Protein AF-A0A838V1Z8-F1 (afdb_monomer_lite)

Foldseek 3Di:
DPDPPCQALQRVVVVVQVVCVVVVRRPDDPQEDRAAPPDPCRVVVCVVCLVVQHWYWYAYRVSDTDIDGSVPPDD

Secondary structure (DSSP, 8-state):
--------HHHHHHHHHHHHHHTT---SPTTPEEEETTSTTHHHHHHHHHHTT--EEEE-TTS-EEEE-GGGS--

pLDDT: mean 86.51, std 16.33, range [35.91, 97.12]

Structure (mmCIF, N/CA/C/O backbone):
data_AF-A0A838V1Z8-F1
#
_entry.id   AF-A0A838V1Z8-F1
#
loop_
_atom_site.group_PDB
_atom_site.id
_atom_site.type_symbol
_atom_site.label_atom_id
_atom_site.label_alt_id
_atom_site.label_comp_id
_atom_site.label_asym_id
_atom_site.label_entity_id
_atom_site.label_seq_id
_atom_site.pdbx_PDB_ins_code
_atom_site.Cartn_x
_atom_site.Cartn_y
_atom_site.Cartn_z
_atom_site.occupancy
_atom_site.B_iso_or_equiv
_atom_site.auth_seq_id
_atom_site.auth_comp_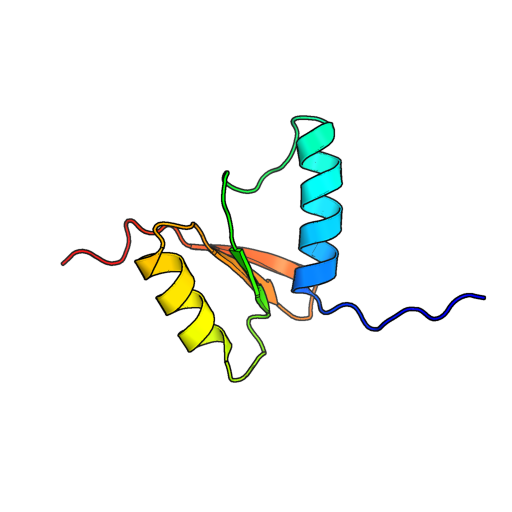id
_atom_site.auth_asym_id
_atom_site.auth_atom_id
_atom_site.pdbx_PDB_model_num
ATOM 1 N N . MET A 1 1 ? 24.498 10.374 -12.712 1.00 35.91 1 MET A N 1
ATOM 2 C CA . MET A 1 1 ? 23.203 9.672 -12.774 1.00 35.91 1 MET A CA 1
ATOM 3 C C . MET A 1 1 ? 23.186 8.644 -11.664 1.00 35.91 1 MET A C 1
ATOM 5 O O . MET A 1 1 ? 23.923 7.670 -11.749 1.00 35.91 1 MET A O 1
ATOM 9 N N . SER A 1 2 ? 22.453 8.920 -10.590 1.00 44.22 2 SER A N 1
ATOM 10 C CA . SER A 1 2 ? 22.257 7.974 -9.492 1.00 44.22 2 SER A CA 1
ATOM 11 C C . SER A 1 2 ? 21.370 6.837 -9.985 1.00 44.22 2 SER A C 1
ATOM 13 O O . SER A 1 2 ? 20.436 7.092 -10.739 1.00 44.22 2 SER A O 1
ATOM 15 N N . ALA A 1 3 ? 21.712 5.605 -9.617 1.00 43.44 3 ALA A N 1
ATOM 16 C CA . ALA A 1 3 ? 20.984 4.409 -10.002 1.00 43.44 3 ALA A CA 1
ATOM 17 C C . ALA A 1 3 ? 19.477 4.594 -9.771 1.00 43.44 3 ALA A C 1
ATOM 19 O O . ALA A 1 3 ? 19.061 4.885 -8.650 1.00 43.44 3 ALA A O 1
ATOM 20 N N . GLU A 1 4 ? 18.674 4.395 -10.816 1.00 50.03 4 GLU A N 1
ATOM 21 C CA . GLU A 1 4 ? 17.301 3.938 -10.640 1.00 50.03 4 GLU A CA 1
ATOM 22 C C . GLU A 1 4 ? 17.416 2.597 -9.914 1.00 50.03 4 GLU A C 1
ATOM 24 O O . GLU A 1 4 ? 17.651 1.548 -10.514 1.00 50.03 4 GLU A O 1
ATOM 29 N N . ILE A 1 5 ? 17.382 2.636 -8.582 1.00 52.81 5 ILE A N 1
ATOM 30 C CA . ILE A 1 5 ? 17.091 1.451 -7.791 1.00 52.81 5 ILE A CA 1
ATOM 31 C C . ILE A 1 5 ? 15.780 0.948 -8.386 1.00 52.81 5 ILE A C 1
ATOM 33 O O . ILE A 1 5 ? 14.832 1.723 -8.497 1.00 52.81 5 ILE A O 1
ATOM 37 N N . ASN A 1 6 ? 15.763 -0.295 -8.867 1.00 56.06 6 ASN A N 1
ATOM 38 C CA . ASN A 1 6 ? 14.564 -0.961 -9.366 1.00 56.06 6 ASN A CA 1
ATOM 39 C C . ASN A 1 6 ? 13.555 -1.090 -8.212 1.00 56.06 6 ASN A C 1
ATOM 41 O O . ASN A 1 6 ? 13.391 -2.164 -7.639 1.00 56.06 6 ASN A O 1
ATOM 45 N N . SER A 1 7 ? 12.933 0.020 -7.822 1.00 72.62 7 SER A N 1
ATOM 46 C CA . SER A 1 7 ? 11.856 0.068 -6.852 1.00 72.62 7 SER A CA 1
ATOM 47 C C . SER A 1 7 ? 10.710 -0.726 -7.450 1.00 72.62 7 SER A C 1
ATOM 49 O O . SER A 1 7 ? 10.345 -0.516 -8.614 1.00 72.62 7 SER A O 1
ATOM 51 N N . SER A 1 8 ? 10.190 -1.681 -6.686 1.00 87.62 8 SER A N 1
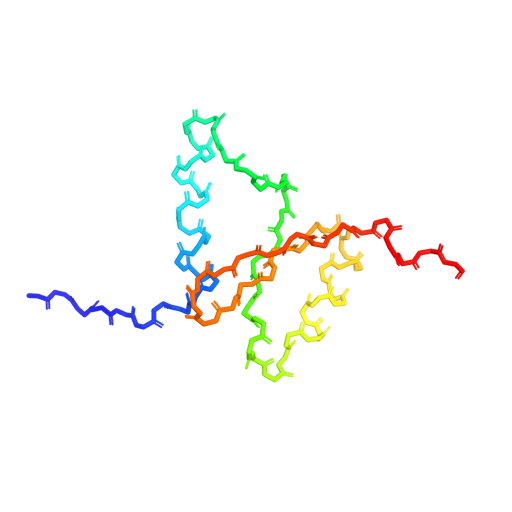ATOM 52 C CA . SER A 1 8 ? 9.088 -2.509 -7.151 1.00 87.62 8 SER A CA 1
ATOM 53 C C . SER A 1 8 ? 7.852 -1.647 -7.460 1.00 87.62 8 SER A C 1
ATOM 55 O O . SER A 1 8 ? 7.761 -0.516 -6.966 1.00 87.62 8 SER A O 1
ATOM 57 N N . PRO A 1 9 ? 6.914 -2.118 -8.301 1.00 93.69 9 PRO A N 1
ATOM 58 C CA . PRO A 1 9 ? 5.684 -1.382 -8.597 1.00 93.69 9 PRO A CA 1
ATOM 59 C C . PRO A 1 9 ? 4.984 -0.848 -7.336 1.00 93.69 9 PRO A C 1
ATOM 61 O O . PRO A 1 9 ? 4.640 0.332 -7.277 1.00 93.69 9 PRO A O 1
ATOM 64 N N . ALA A 1 10 ? 4.871 -1.666 -6.290 1.00 94.56 10 ALA A N 1
ATOM 65 C CA . ALA A 1 10 ? 4.302 -1.291 -5.001 1.00 94.56 10 ALA A CA 1
ATOM 66 C C . ALA A 1 10 ? 5.087 -0.183 -4.293 1.00 94.56 10 ALA A C 1
ATOM 68 O O . ALA A 1 10 ? 4.469 0.725 -3.743 1.00 94.56 10 ALA A O 1
ATOM 69 N N . ALA A 1 11 ? 6.423 -0.212 -4.335 1.00 93.00 11 ALA A N 1
ATOM 70 C CA . ALA A 1 11 ? 7.246 0.851 -3.759 1.00 93.00 11 ALA A CA 1
ATOM 71 C C . ALA A 1 11 ? 7.004 2.196 -4.462 1.00 93.00 11 ALA A C 1
ATOM 73 O O . ALA A 1 11 ? 6.835 3.210 -3.797 1.00 93.00 11 ALA A O 1
ATOM 74 N N . LYS A 1 12 ? 6.887 2.199 -5.797 1.00 93.75 12 LYS A N 1
ATOM 75 C CA . LYS A 1 12 ? 6.603 3.424 -6.565 1.00 93.75 12 LYS A CA 1
ATOM 76 C C . LYS A 1 12 ? 5.235 4.014 -6.228 1.00 93.75 12 LYS A C 1
ATOM 78 O O . LYS A 1 12 ? 5.117 5.216 -6.021 1.00 93.75 12 LYS A O 1
ATOM 83 N N . VAL A 1 13 ? 4.209 3.168 -6.154 1.00 95.06 13 VAL A N 1
ATOM 84 C CA . VAL A 1 13 ? 2.855 3.611 -5.792 1.00 95.06 13 VAL A CA 1
ATOM 85 C C . VAL A 1 13 ? 2.796 4.068 -4.332 1.00 95.06 13 VAL A C 1
ATOM 87 O O . VAL A 1 13 ? 2.073 5.010 -4.018 1.00 95.06 13 VAL A O 1
ATOM 90 N N . MET A 1 14 ? 3.566 3.443 -3.439 1.00 94.56 14 MET A N 1
ATOM 91 C CA . MET A 1 14 ? 3.689 3.880 -2.049 1.00 94.56 14 MET A CA 1
ATOM 92 C C . MET A 1 14 ? 4.347 5.261 -1.942 1.00 94.56 14 MET A C 1
ATOM 94 O O . MET A 1 14 ? 3.841 6.095 -1.195 1.00 94.56 14 MET A O 1
ATOM 98 N N . ASP A 1 15 ? 5.421 5.519 -2.690 1.00 94.44 15 ASP A N 1
ATOM 99 C CA . ASP A 1 15 ? 6.078 6.832 -2.719 1.00 94.44 15 ASP A CA 1
ATOM 100 C C . ASP A 1 15 ? 5.090 7.924 -3.173 1.00 94.44 15 ASP A C 1
ATOM 102 O O . ASP A 1 15 ? 4.916 8.931 -2.487 1.00 94.44 15 ASP A O 1
ATOM 106 N N . GLU A 1 16 ? 4.341 7.681 -4.254 1.00 94.06 16 GLU A N 1
ATOM 107 C CA . GLU A 1 16 ? 3.293 8.601 -4.722 1.00 94.06 16 GLU A CA 1
ATOM 108 C C . GLU A 1 16 ? 2.169 8.776 -3.683 1.00 94.06 16 GLU A C 1
ATOM 110 O O . GLU A 1 16 ? 1.676 9.883 -3.456 1.00 94.06 16 GLU A O 1
ATOM 115 N N . ALA A 1 17 ? 1.768 7.695 -3.009 1.00 94.56 17 ALA A N 1
ATOM 116 C CA . ALA A 1 17 ? 0.751 7.743 -1.966 1.00 94.56 17 ALA A CA 1
ATOM 117 C C . ALA A 1 17 ? 1.179 8.597 -0.764 1.00 94.56 17 ALA A C 1
ATOM 119 O O . ALA A 1 17 ? 0.321 9.239 -0.155 1.00 94.56 17 ALA A O 1
ATOM 120 N N . ILE A 1 18 ? 2.472 8.612 -0.421 1.00 94.56 18 ILE A N 1
ATOM 121 C CA . ILE A 1 18 ? 3.027 9.453 0.646 1.00 94.56 18 ILE A CA 1
ATOM 122 C C . ILE A 1 18 ? 2.930 10.927 0.256 1.00 94.56 18 ILE A C 1
ATOM 124 O O . ILE A 1 18 ? 2.399 11.719 1.037 1.00 94.56 18 ILE A O 1
ATOM 128 N N . ASP A 1 19 ? 3.367 11.286 -0.951 1.00 95.88 19 ASP A N 1
ATOM 129 C CA . ASP A 1 19 ? 3.290 12.665 -1.444 1.00 95.88 19 ASP A CA 1
ATOM 130 C C . ASP A 1 19 ? 1.836 13.160 -1.464 1.00 95.88 19 ASP A C 1
ATOM 132 O O . ASP A 1 19 ? 1.509 14.218 -0.918 1.00 95.88 19 ASP A O 1
ATOM 136 N N . LEU A 1 20 ? 0.920 12.341 -1.989 1.00 95.06 20 LEU A N 1
ATOM 137 C CA . LEU A 1 20 ? -0.506 12.661 -1.999 1.00 95.06 20 LEU A CA 1
ATOM 138 C C . LEU A 1 20 ? -1.103 12.731 -0.587 1.00 95.06 20 LEU A C 1
ATOM 140 O O . LEU A 1 20 ? -2.013 13.525 -0.356 1.00 95.06 20 LEU A O 1
ATOM 144 N N . ALA A 1 21 ? -0.634 11.924 0.367 1.00 94.00 21 ALA A N 1
ATOM 145 C CA . ALA A 1 21 ? -1.106 11.976 1.751 1.00 94.00 21 ALA A CA 1
ATOM 146 C C . ALA A 1 21 ? -0.669 13.271 2.447 1.00 94.00 21 ALA A C 1
ATOM 148 O O . ALA A 1 21 ? -1.475 13.876 3.154 1.00 94.00 21 ALA A O 1
ATOM 149 N N . ILE A 1 22 ? 0.557 13.741 2.191 1.00 95.00 22 ILE A N 1
ATOM 150 C CA . ILE A 1 22 ? 1.047 15.047 2.663 1.00 95.00 22 ILE A CA 1
ATOM 151 C C . ILE A 1 22 ? 0.166 16.180 2.118 1.00 95.00 22 ILE A C 1
ATOM 153 O O . ILE A 1 22 ? -0.161 17.114 2.849 1.00 95.00 22 ILE A O 1
ATOM 157 N N . GLU A 1 23 ? -0.281 16.077 0.864 1.00 96.19 23 GLU A N 1
ATOM 158 C CA . GLU A 1 23 ? -1.225 17.024 0.256 1.00 96.19 23 GLU A CA 1
ATOM 159 C C . GLU A 1 23 ? -2.687 16.847 0.716 1.00 96.19 23 GLU A C 1
ATOM 161 O O . GLU A 1 23 ? -3.548 17.643 0.337 1.00 96.19 23 GLU A O 1
ATOM 166 N N . GLY A 1 24 ? -3.007 15.813 1.503 1.00 93.75 24 GLY A N 1
ATOM 167 C CA . GLY A 1 24 ? -4.381 15.484 1.904 1.00 93.75 24 GLY A CA 1
ATOM 168 C C . GLY A 1 24 ? -5.259 14.956 0.760 1.00 93.75 24 GLY A C 1
ATOM 169 O O . GLY A 1 24 ? -6.480 15.104 0.790 1.00 93.75 24 GLY A O 1
ATOM 170 N N . ARG A 1 25 ? -4.643 14.377 -0.275 1.00 94.75 25 ARG A N 1
ATOM 171 C CA . ARG A 1 25 ? -5.268 13.944 -1.539 1.00 94.75 25 ARG A CA 1
ATOM 172 C C . ARG A 1 25 ? -5.0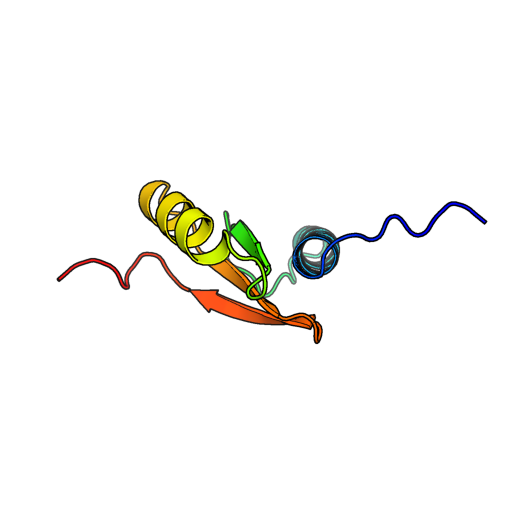61 12.463 -1.855 1.00 94.75 25 ARG A C 1
ATOM 174 O O . ARG A 1 25 ? -5.440 12.027 -2.942 1.00 94.75 25 ARG A O 1
ATOM 181 N N . SER A 1 26 ? -4.462 11.694 -0.945 1.00 93.88 26 SER A N 1
ATOM 182 C CA . SER A 1 26 ? -4.232 10.264 -1.168 1.00 93.88 26 SER A CA 1
ATOM 183 C C . SER A 1 26 ? -5.559 9.526 -1.386 1.00 93.88 26 SER A C 1
ATOM 185 O O . SER A 1 26 ? -6.475 9.660 -0.571 1.00 93.88 26 SER A O 1
ATOM 187 N N . PRO A 1 27 ? -5.689 8.738 -2.470 1.00 93.06 27 PRO A N 1
ATOM 188 C CA . PRO A 1 27 ? -6.883 7.937 -2.724 1.00 93.06 27 PRO A CA 1
ATOM 189 C C . PRO A 1 27 ? -6.903 6.643 -1.896 1.00 93.06 27 PRO A C 1
ATOM 191 O O . PRO A 1 27 ? -7.888 5.900 -1.936 1.00 93.06 27 PRO A O 1
ATOM 194 N N . TYR A 1 28 ? -5.813 6.335 -1.188 1.00 94.81 28 TYR A N 1
ATOM 195 C CA . TYR A 1 28 ? -5.632 5.071 -0.490 1.00 94.81 28 TYR A CA 1
ATOM 196 C C . TYR A 1 28 ? -6.090 5.154 0.971 1.00 94.81 28 TYR A C 1
ATOM 198 O O . TYR A 1 28 ? -5.973 6.207 1.596 1.00 94.81 28 TYR A O 1
ATOM 206 N N . PRO A 1 29 ? -6.606 4.049 1.542 1.00 92.38 29 PRO A N 1
ATOM 207 C CA . PRO A 1 29 ? -6.990 4.019 2.945 1.00 92.38 29 PRO A CA 1
ATOM 208 C C . PRO A 1 29 ? -5.809 4.272 3.882 1.00 92.38 29 PRO A C 1
ATOM 210 O O . PRO A 1 29 ? -4.679 3.856 3.621 1.00 92.38 29 PRO A O 1
ATOM 213 N N . GLU A 1 30 ? -6.116 4.847 5.040 1.00 89.62 30 GLU A N 1
ATOM 214 C CA . GLU A 1 30 ? -5.186 4.900 6.161 1.00 89.62 30 GLU A CA 1
ATOM 215 C C . 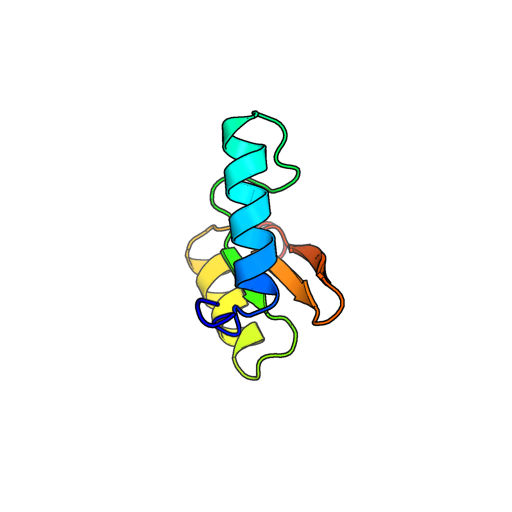GLU A 1 30 ? -4.705 3.495 6.551 1.00 89.62 30 GLU A C 1
ATOM 217 O O . GLU A 1 30 ? -5.469 2.524 6.536 1.00 89.62 30 GLU A O 1
ATOM 222 N N . LYS A 1 31 ? -3.428 3.399 6.941 1.00 90.44 31 LYS A N 1
ATOM 223 C CA . LYS A 1 31 ? -2.764 2.145 7.350 1.00 90.44 31 LYS A CA 1
ATOM 224 C C . LYS A 1 31 ? -2.788 1.039 6.283 1.00 90.44 31 LYS A C 1
ATOM 226 O O . LYS A 1 31 ? -2.793 -0.144 6.627 1.00 90.44 31 LYS A O 1
ATOM 231 N N . ALA A 1 32 ? -2.800 1.401 5.003 1.00 94.81 32 ALA A N 1
ATOM 232 C CA . ALA A 1 32 ? -2.736 0.425 3.926 1.00 94.81 32 ALA A CA 1
ATOM 233 C C . ALA A 1 32 ? -1.339 -0.210 3.766 1.00 94.81 32 ALA A C 1
ATOM 235 O O . ALA A 1 32 ? -0.312 0.438 3.963 1.00 94.81 32 ALA A O 1
ATOM 236 N N . ALA A 1 33 ? -1.308 -1.486 3.379 1.00 95.81 33 ALA A N 1
ATOM 237 C CA . ALA A 1 33 ? -0.117 -2.204 2.939 1.00 95.81 33 ALA A CA 1
ATOM 238 C C . ALA A 1 33 ? -0.070 -2.239 1.405 1.00 95.81 33 ALA A C 1
ATOM 240 O O . ALA A 1 33 ? -1.013 -2.726 0.785 1.00 95.81 33 ALA A O 1
ATOM 241 N N . PHE A 1 34 ? 1.014 -1.755 0.797 1.00 96.50 34 PHE A N 1
ATOM 242 C CA . PHE A 1 34 ? 1.226 -1.836 -0.651 1.00 96.50 34 PHE A CA 1
ATOM 243 C C . PHE A 1 34 ? 1.953 -3.141 -0.982 1.00 96.50 34 PHE A C 1
ATOM 245 O O . PHE A 1 34 ? 3.019 -3.407 -0.429 1.00 96.50 34 PHE A O 1
ATOM 252 N N . ILE A 1 35 ? 1.358 -3.973 -1.838 1.00 96.12 35 ILE A N 1
ATOM 253 C CA . ILE A 1 35 ? 1.839 -5.328 -2.141 1.00 96.12 35 ILE A CA 1
ATOM 254 C C . ILE A 1 35 ? 1.907 -5.508 -3.654 1.00 96.12 35 ILE A C 1
ATOM 256 O O . ILE A 1 35 ? 0.922 -5.277 -4.354 1.00 96.12 35 ILE A O 1
ATOM 260 N N . ASP A 1 36 ? 3.050 -5.976 -4.150 1.00 95.62 36 ASP A N 1
ATOM 261 C CA . ASP A 1 36 ? 3.202 -6.362 -5.550 1.00 95.62 36 ASP A CA 1
ATOM 262 C C . ASP A 1 36 ? 2.396 -7.631 -5.844 1.00 95.62 36 ASP A C 1
ATOM 264 O O . ASP A 1 36 ? 2.702 -8.713 -5.329 1.00 95.62 36 ASP A O 1
ATOM 268 N N . ALA A 1 37 ? 1.387 -7.501 -6.703 1.00 94.06 37 ALA A N 1
ATOM 269 C CA . ALA A 1 37 ? 0.466 -8.578 -7.055 1.00 94.06 37 ALA A CA 1
ATOM 270 C C . ALA A 1 37 ? 1.160 -9.741 -7.783 1.00 94.06 37 ALA A C 1
ATOM 272 O O . ALA A 1 37 ? 0.734 -10.886 -7.662 1.00 94.06 37 ALA A O 1
ATOM 273 N N . ASP A 1 38 ? 2.246 -9.447 -8.500 1.00 90.69 38 ASP A N 1
ATOM 274 C CA . ASP A 1 38 ? 2.966 -10.406 -9.343 1.00 90.69 38 ASP A CA 1
ATOM 275 C C . ASP A 1 38 ? 4.078 -11.165 -8.592 1.00 90.69 38 ASP A C 1
ATOM 277 O O . ASP A 1 38 ? 4.827 -11.943 -9.188 1.00 90.69 38 ASP A O 1
ATOM 281 N N . THR A 1 39 ? 4.210 -10.959 -7.276 1.00 89.94 39 THR A N 1
ATOM 282 C CA . THR A 1 39 ? 5.203 -11.677 -6.464 1.00 89.94 39 THR A CA 1
ATOM 283 C C . THR A 1 39 ? 4.676 -13.033 -5.984 1.00 89.94 39 THR A C 1
ATOM 285 O O . THR A 1 39 ? 3.516 -13.139 -5.579 1.00 89.94 39 THR A O 1
ATOM 288 N N . PRO A 1 40 ? 5.523 -14.081 -5.925 1.00 92.38 40 PRO A N 1
ATOM 289 C CA . PRO A 1 40 ? 5.130 -15.382 -5.372 1.00 92.38 40 PRO A CA 1
ATOM 290 C C . PRO A 1 40 ? 4.609 -15.322 -3.926 1.00 92.38 40 PRO A C 1
ATOM 292 O O . PRO A 1 40 ? 3.889 -16.214 -3.485 1.00 92.38 40 PRO A O 1
ATOM 295 N N . GLN A 1 41 ? 4.990 -14.286 -3.177 1.00 93.12 41 GLN A N 1
ATOM 296 C CA . GLN A 1 41 ? 4.647 -14.080 -1.774 1.00 93.12 41 GLN A CA 1
ATOM 297 C C . GLN A 1 41 ? 3.380 -13.235 -1.573 1.00 93.12 41 GLN A C 1
ATOM 299 O O . GLN A 1 41 ? 2.939 -13.105 -0.432 1.00 93.12 41 GLN A O 1
ATOM 304 N N . ALA A 1 42 ? 2.763 -12.702 -2.636 1.00 93.19 42 ALA A N 1
ATOM 305 C CA . ALA A 1 42 ? 1.636 -11.771 -2.532 1.00 93.19 42 ALA A CA 1
ATOM 306 C C . ALA A 1 42 ? 0.505 -12.300 -1.634 1.00 93.19 42 ALA A C 1
ATOM 308 O O . ALA A 1 42 ? 0.014 -11.581 -0.770 1.00 93.19 42 ALA A O 1
ATOM 309 N N . GLY A 1 43 ? 0.141 -13.580 -1.768 1.00 93.81 43 GLY A N 1
ATOM 310 C CA . GLY A 1 43 ? -0.889 -14.206 -0.931 1.00 93.81 43 GLY A CA 1
ATOM 311 C C . GLY A 1 43 ? -0.559 -14.201 0.567 1.00 93.81 43 GLY A C 1
ATOM 312 O O . GLY A 1 43 ? -1.429 -13.914 1.386 1.00 93.81 43 GLY A O 1
ATOM 313 N N . HIS A 1 44 ? 0.700 -14.467 0.926 1.00 95.38 44 HIS A N 1
ATOM 314 C CA . HIS A 1 44 ? 1.156 -14.437 2.318 1.00 95.38 44 HIS A CA 1
ATOM 315 C C . HIS A 1 44 ? 1.121 -13.014 2.886 1.00 95.38 44 HIS A C 1
ATOM 317 O O . HIS A 1 44 ? 0.653 -12.800 4.002 1.00 95.38 44 HIS A O 1
ATOM 323 N N . GLU A 1 45 ? 1.563 -12.031 2.102 1.00 95.06 45 GLU A N 1
ATOM 324 C CA . GLU A 1 45 ? 1.549 -10.627 2.517 1.00 95.06 45 GLU A CA 1
ATOM 325 C C . GLU A 1 45 ? 0.117 -10.083 2.664 1.00 95.06 45 GLU A C 1
ATOM 327 O O . GLU A 1 45 ? -0.154 -9.332 3.602 1.00 95.06 45 GLU A O 1
ATOM 332 N N . ILE A 1 46 ? -0.821 -10.503 1.801 1.00 94.31 46 ILE A N 1
ATOM 333 C CA . ILE A 1 46 ? -2.250 -10.166 1.931 1.00 94.31 46 ILE A CA 1
ATOM 334 C C . ILE A 1 46 ? -2.808 -10.719 3.244 1.00 94.31 46 ILE A C 1
ATOM 336 O O . ILE A 1 46 ? -3.437 -9.973 3.993 1.00 94.31 46 ILE A O 1
ATOM 340 N N . GLN A 1 47 ? -2.571 -12.005 3.534 1.00 93.88 47 GLN A N 1
ATOM 341 C CA . GLN A 1 47 ? -3.053 -12.636 4.766 1.00 93.88 47 GLN A CA 1
ATOM 342 C C . GLN A 1 47 ? -2.504 -11.915 5.997 1.00 93.88 47 GLN A C 1
ATOM 344 O O . GLN A 1 47 ? -3.262 -11.539 6.885 1.00 93.88 47 GLN A O 1
ATOM 349 N N . ARG A 1 48 ? -1.197 -11.643 6.011 1.00 94.06 48 ARG A N 1
ATOM 350 C CA . ARG A 1 48 ? -0.548 -10.910 7.096 1.00 94.06 48 ARG A CA 1
ATOM 351 C C . ARG A 1 48 ? -1.157 -9.520 7.297 1.00 94.06 48 ARG A C 1
ATOM 353 O O . ARG A 1 48 ? -1.391 -9.111 8.429 1.00 94.06 48 ARG A O 1
ATOM 360 N N . ALA A 1 49 ? -1.406 -8.780 6.218 1.00 94.00 49 ALA A N 1
ATOM 361 C CA . ALA A 1 49 ? -2.039 -7.468 6.309 1.00 94.00 49 ALA A CA 1
ATOM 362 C C . ALA A 1 49 ? -3.466 -7.562 6.875 1.00 94.00 49 ALA A C 1
ATOM 364 O O . ALA A 1 49 ? -3.832 -6.743 7.718 1.00 94.00 49 ALA A O 1
ATOM 365 N N . ALA A 1 50 ? -4.238 -8.574 6.473 1.00 91.25 50 ALA A N 1
ATOM 366 C CA . ALA A 1 50 ? -5.576 -8.821 7.002 1.00 91.25 50 ALA A CA 1
ATOM 367 C C . ALA A 1 50 ? -5.555 -9.167 8.502 1.00 91.25 50 ALA A C 1
ATOM 369 O O . ALA A 1 50 ? -6.313 -8.569 9.266 1.00 91.25 50 ALA A O 1
ATOM 370 N N . ASP A 1 51 ? -4.646 -10.045 8.938 1.00 92.44 51 ASP A N 1
ATOM 371 C CA . ASP A 1 51 ? -4.462 -10.415 10.352 1.00 92.44 51 ASP A CA 1
ATOM 372 C C . ASP A 1 51 ? -4.084 -9.201 11.220 1.00 92.44 51 ASP A C 1
ATOM 374 O O . ASP A 1 51 ? -4.469 -9.099 12.385 1.00 92.44 51 ASP A O 1
ATOM 378 N N . GLU A 1 52 ? -3.359 -8.242 10.641 1.00 93.06 52 GLU A N 1
ATOM 379 C CA . GLU A 1 52 ? -2.979 -6.980 11.281 1.00 93.06 52 GLU A CA 1
ATOM 380 C C . GLU A 1 52 ? -4.061 -5.881 11.162 1.00 93.06 52 GLU A C 1
ATOM 382 O O . GLU A 1 52 ? -3.854 -4.751 11.614 1.00 93.06 52 GLU A O 1
ATOM 387 N N . GLY A 1 53 ? -5.216 -6.179 10.555 1.00 91.75 53 GLY A N 1
ATOM 388 C CA . GLY A 1 53 ? -6.320 -5.232 10.369 1.00 91.75 53 GLY A CA 1
ATOM 389 C C . GLY A 1 53 ? -6.013 -4.096 9.387 1.00 91.75 53 GLY A C 1
ATOM 390 O O . GLY A 1 53 ? -6.617 -3.024 9.467 1.00 91.75 53 GLY A O 1
ATOM 391 N N . ARG A 1 54 ? -5.057 -4.298 8.475 1.00 94.56 54 ARG A N 1
ATOM 392 C CA . ARG A 1 54 ? -4.654 -3.329 7.450 1.00 94.56 54 ARG A CA 1
ATOM 393 C C . ARG A 1 54 ? -5.465 -3.526 6.170 1.00 94.56 54 ARG A C 1
ATOM 395 O O . ARG A 1 54 ? -5.775 -4.645 5.773 1.00 94.56 54 ARG A O 1
ATOM 402 N N . SER A 1 55 ? -5.785 -2.423 5.492 1.00 94.94 55 SER A N 1
ATOM 403 C CA . SER A 1 55 ? -6.227 -2.502 4.091 1.00 94.94 55 SER A CA 1
ATOM 404 C C . SER A 1 55 ? -5.042 -2.885 3.208 1.00 94.94 55 SER A C 1
ATOM 406 O O . SER A 1 55 ? -3.902 -2.558 3.530 1.00 94.94 55 SER A O 1
ATOM 408 N N . VAL A 1 56 ? -5.290 -3.539 2.080 1.00 96.31 56 VAL A N 1
ATOM 409 C CA . VAL A 1 56 ? -4.245 -3.877 1.107 1.00 96.31 56 VAL A CA 1
ATOM 410 C C . VAL A 1 56 ? -4.446 -3.059 -0.157 1.00 96.31 56 VAL A C 1
ATOM 412 O O . VAL A 1 56 ? -5.556 -2.983 -0.674 1.00 96.31 56 VAL A O 1
ATOM 415 N N . VAL A 1 57 ? -3.368 -2.487 -0.679 1.00 97.12 57 VAL A N 1
ATOM 416 C CA . VAL A 1 57 ? -3.283 -1.949 -2.035 1.00 97.12 57 VAL A CA 1
ATOM 417 C C . VAL A 1 57 ? -2.443 -2.926 -2.854 1.00 97.12 57 VAL A C 1
ATOM 419 O O . VAL A 1 57 ? -1.223 -2.970 -2.725 1.00 97.12 57 VAL A O 1
ATOM 422 N N . LEU A 1 58 ? -3.106 -3.742 -3.672 1.00 96.31 58 LEU A N 1
ATOM 423 C CA . LEU A 1 58 ? -2.442 -4.626 -4.626 1.00 96.31 58 LEU A CA 1
ATOM 424 C C . LEU A 1 58 ? -2.030 -3.828 -5.850 1.00 96.31 58 LEU A C 1
ATOM 426 O O . LEU A 1 58 ? -2.889 -3.217 -6.485 1.00 96.31 58 LEU A O 1
ATOM 430 N N . VAL A 1 59 ? -0.747 -3.871 -6.186 1.00 96.81 59 VAL A N 1
ATOM 431 C CA . VAL A 1 59 ? -0.159 -3.134 -7.303 1.00 96.81 59 VAL A CA 1
ATOM 432 C C . VAL A 1 59 ? 0.352 -4.123 -8.341 1.00 96.81 59 VAL A C 1
ATOM 434 O O . VAL A 1 59 ? 1.165 -4.992 -8.030 1.00 96.81 59 VAL A O 1
ATOM 437 N N . ALA A 1 60 ? -0.150 -4.018 -9.567 1.00 94.25 60 ALA A N 1
ATOM 438 C CA . ALA A 1 60 ? 0.314 -4.818 -10.695 1.00 94.25 60 ALA A CA 1
ATOM 439 C C . ALA A 1 60 ? 1.541 -4.178 -11.363 1.00 94.25 60 ALA A C 1
ATOM 441 O O . ALA A 1 60 ? 1.808 -2.984 -11.205 1.00 94.25 60 ALA A O 1
ATOM 442 N N . ALA A 1 61 ? 2.273 -4.955 -12.163 1.00 91.31 61 ALA A N 1
ATOM 443 C CA . ALA A 1 61 ? 3.440 -4.472 -12.903 1.00 91.31 61 ALA A CA 1
ATOM 444 C C . ALA A 1 61 ? 3.156 -3.292 -13.856 1.00 91.31 61 ALA A C 1
ATOM 446 O O . ALA A 1 61 ? 4.073 -2.533 -14.168 1.00 91.31 61 ALA A O 1
ATOM 447 N N . ASP A 1 62 ? 1.909 -3.116 -14.305 1.00 89.75 62 ASP A N 1
ATOM 448 C CA . ASP A 1 62 ? 1.479 -1.979 -15.135 1.00 89.75 62 ASP A CA 1
ATOM 449 C C . ASP A 1 62 ? 1.203 -0.692 -14.331 1.00 89.75 62 ASP A C 1
ATOM 451 O O . ASP A 1 62 ? 0.851 0.335 -14.911 1.00 89.75 62 ASP A O 1
ATOM 455 N N . GLY A 1 63 ? 1.374 -0.737 -13.005 1.00 87.75 63 GLY A N 1
ATOM 456 C CA . GLY A 1 63 ? 1.109 0.368 -12.087 1.00 87.75 63 GLY A CA 1
ATOM 457 C C . GLY A 1 63 ? -0.354 0.488 -11.661 1.00 87.75 63 GLY A C 1
ATOM 458 O O . GLY A 1 63 ? -0.681 1.368 -10.866 1.00 87.75 63 GLY A O 1
ATOM 459 N N . SER A 1 64 ? -1.249 -0.381 -12.142 1.00 92.25 64 SER A N 1
ATOM 460 C CA . SER A 1 64 ? -2.636 -0.389 -11.681 1.00 92.25 64 SER A CA 1
ATOM 461 C C . SER A 1 64 ? -2.734 -0.873 -10.233 1.00 92.25 64 SER A C 1
ATOM 463 O O . SER A 1 64 ? -2.059 -1.817 -9.820 1.00 92.25 64 SER A O 1
ATOM 465 N N . ALA A 1 65 ? -3.599 -0.215 -9.458 1.00 95.00 65 ALA A N 1
ATOM 466 C CA . ALA A 1 65 ? -3.787 -0.491 -8.039 1.00 95.00 65 ALA A CA 1
ATOM 467 C C . ALA A 1 65 ? -5.227 -0.931 -7.727 1.00 95.00 65 ALA A C 1
ATOM 469 O O . ALA A 1 65 ? -6.196 -0.388 -8.264 1.00 95.00 65 ALA A O 1
ATOM 470 N N . ARG A 1 66 ? -5.384 -1.906 -6.826 1.00 94.81 66 ARG A N 1
ATOM 471 C CA . ARG A 1 66 ? -6.681 -2.364 -6.301 1.00 94.81 66 ARG A CA 1
ATOM 472 C C . ARG A 1 66 ? -6.671 -2.397 -4.783 1.00 94.81 66 ARG A C 1
ATOM 474 O O . ARG A 1 66 ? -5.751 -2.938 -4.182 1.00 94.81 66 ARG A O 1
ATOM 481 N N . VAL A 1 67 ? -7.728 -1.874 -4.167 1.00 95.06 67 VAL A N 1
ATOM 482 C CA . VAL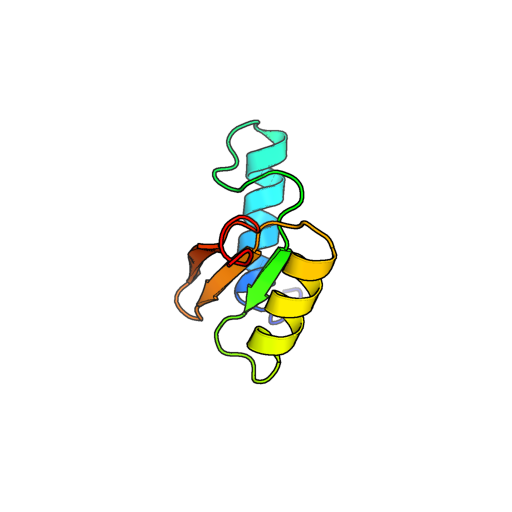 A 1 67 ? -7.875 -1.863 -2.707 1.00 95.06 67 VAL A CA 1
ATOM 483 C C . VAL A 1 67 ? -8.680 -3.078 -2.249 1.00 95.06 67 VAL A C 1
ATOM 485 O O . VAL A 1 67 ? -9.825 -3.253 -2.666 1.00 95.06 67 VAL A O 1
ATOM 488 N N . LEU A 1 68 ? -8.109 -3.879 -1.352 1.00 91.69 68 LEU A N 1
ATOM 489 C CA . LEU A 1 68 ? -8.816 -4.901 -0.585 1.00 91.69 68 LEU A CA 1
ATOM 490 C C . LEU A 1 68 ? -9.010 -4.399 0.847 1.00 91.69 68 LEU A C 1
ATOM 492 O O . LEU A 1 68 ? -8.060 -3.954 1.493 1.00 91.69 68 LEU A O 1
ATOM 496 N N . ARG A 1 69 ? -10.245 -4.461 1.347 1.00 85.75 69 ARG A N 1
ATOM 497 C CA . ARG A 1 69 ? -10.571 -4.079 2.727 1.00 85.75 69 ARG A CA 1
ATOM 498 C C . ARG A 1 69 ? -10.639 -5.322 3.621 1.00 85.75 69 ARG A C 1
ATOM 500 O O . ARG A 1 69 ? -11.118 -6.355 3.153 1.00 85.75 69 ARG A O 1
ATOM 507 N N . PRO A 1 70 ? -10.236 -5.218 4.899 1.00 72.50 70 PRO A N 1
ATOM 508 C CA . PRO A 1 70 ? -10.217 -6.350 5.833 1.00 72.50 70 PRO A CA 1
ATOM 509 C C . PRO A 1 70 ? -11.611 -6.931 6.143 1.00 72.50 70 PRO A C 1
ATOM 511 O O . PRO A 1 70 ? -11.721 -8.071 6.585 1.00 72.50 70 PRO A O 1
ATOM 514 N N . GLU A 1 71 ? -12.689 -6.194 5.851 1.00 66.94 71 GLU A N 1
ATOM 515 C CA . GLU A 1 71 ? -14.085 -6.624 6.058 1.00 66.94 71 GLU A CA 1
ATOM 516 C C . GLU A 1 71 ? -14.535 -7.793 5.153 1.00 66.94 71 GLU A C 1
ATOM 518 O O . GLU A 1 71 ? -15.663 -8.262 5.266 1.00 66.94 71 GLU A O 1
ATOM 523 N N . LEU A 1 72 ? -13.669 -8.293 4.265 1.00 54.94 72 LEU A N 1
ATOM 524 C CA . LEU A 1 72 ? -13.973 -9.394 3.341 1.00 54.94 72 LEU A CA 1
ATOM 525 C C . LEU A 1 72 ? -13.615 -10.794 3.878 1.00 54.94 72 LEU A C 1
ATOM 527 O O . LEU A 1 72 ? -13.707 -11.762 3.126 1.00 54.94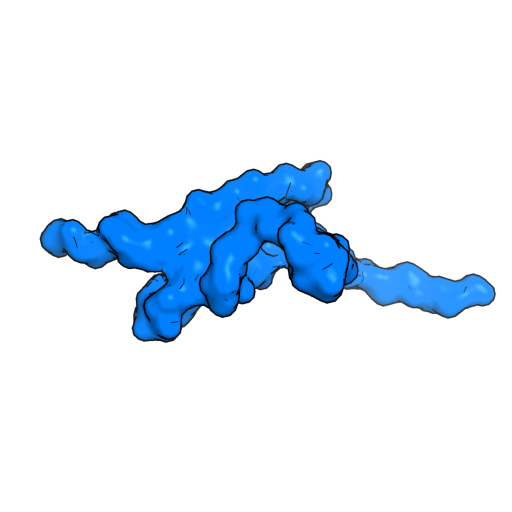 72 LEU A O 1
ATOM 531 N N . THR A 1 73 ? -13.227 -10.924 5.152 1.00 46.78 73 THR A N 1
ATOM 532 C CA . THR A 1 73 ? -12.708 -12.190 5.721 1.00 46.78 73 THR A CA 1
ATOM 533 C C . THR A 1 73 ? -13.523 -12.790 6.871 1.00 46.78 73 THR A C 1
ATOM 535 O O . THR A 1 73 ? -13.094 -13.772 7.469 1.00 46.78 73 THR A O 1
ATOM 538 N N . THR A 1 74 ? -14.715 -12.270 7.168 1.00 45.28 74 THR A N 1
ATOM 539 C CA . THR A 1 74 ? -15.626 -12.860 8.166 1.00 45.28 74 THR A CA 1
ATOM 540 C C . THR A 1 74 ? -16.857 -13.484 7.502 1.00 45.28 74 THR A C 1
ATOM 542 O O . THR A 1 74 ? -17.834 -12.808 7.183 1.00 45.28 74 THR A O 1
ATOM 545 N N . SER A 1 75 ? -16.817 -14.804 7.314 1.00 42.81 75 SER A N 1
ATOM 546 C CA . SER A 1 75 ? -17.988 -15.692 7.227 1.00 42.81 75 SER A CA 1
ATOM 547 C C . SER A 1 75 ? -17.751 -16.916 8.097 1.00 42.81 75 SER A C 1
ATOM 549 O O . SER A 1 75 ? -16.590 -17.379 8.131 1.00 42.81 75 SER A O 1
#

Radius of gyration: 13.14 Å; chains: 1; bounding box: 41×33×26 Å

Sequence (75 aa):
MSAEINSSPAAKVMDEAIDLAIEGRSPYPEKAAFIDADTPQAGHEIQRAADEGRSVVLVAADGSARVLRPELTTS